Protein AF-A0AAV3XUY6-F1 (afdb_monomer_lite)

Radius of gyration: 30.39 Å; chains: 1; bounding box: 58×50×90 Å

pLDDT: mean 72.13, std 17.27, range [27.64, 96.69]

Organism: NCBI:txid259542

Secondary structure (DSSP, 8-state):
-------TT---S---TTSTTSHHHHHHHHHHHHHHHHHHHHH----HHHHHHHHHHHHHHHHHHHHHHHHHHHHHHHHHHHHHHHHH-SS-EE-S---TTS---EEHHHHHHHHHHHHHHHHHHHHHHHHHHHT-------

InterPro domains:
  IPR021018 Mediator complex, subunit Med29, metazoa [PF11568] (25-136)
  IPR021018 Mediator complex, subunit Med29, metazoa [PTHR28314] (25-138)

Sequence (142 aa):
MSGVTKSPHTLHLVKNNEGFGRPRNLFKTGAHLFYQNANQDQTGVQMDTVNSRFEKCLEEFYAICDQIEINLRLAHEIIQQDKDSQRNTPNSTVPQKADPTQPEGQVYSQYLSTVRAQIGCAKEIRDLLMDCLKNFPEHPHS

Structure (mmCIF, N/CA/C/O backbone):
data_AF-A0AAV3XUY6-F1
#
_entry.id   AF-A0AAV3XUY6-F1
#
loop_
_atom_site.group_PDB
_atom_site.id
_atom_site.type_symbol
_atom_site.label_atom_id
_atom_site.label_alt_id
_atom_site.label_comp_id
_atom_site.label_asym_id
_atom_site.label_entity_id
_atom_site.label_seq_id
_atom_site.pdbx_PDB_ins_code
_atom_site.Cartn_x
_atom_site.Cartn_y
_atom_site.Cartn_z
_atom_site.occupancy
_atom_site.B_iso_or_equiv
_atom_site.auth_seq_id
_atom_site.auth_comp_id
_atom_site.auth_asym_id
_atom_site.auth_atom_id
_atom_site.pdbx_PDB_model_num
ATOM 1 N N . MET A 1 1 ? 23.144 -2.891 26.948 1.00 30.59 1 MET A N 1
ATOM 2 C CA . MET A 1 1 ? 23.046 -3.393 25.560 1.00 30.59 1 MET A CA 1
ATOM 3 C C . MET A 1 1 ? 21.597 -3.789 25.341 1.00 30.59 1 MET A C 1
ATOM 5 O O . MET A 1 1 ? 21.160 -4.770 25.921 1.00 30.59 1 MET A O 1
ATOM 9 N N . SER A 1 2 ? 20.826 -2.942 24.656 1.00 30.67 2 SER A N 1
ATOM 10 C CA . SER A 1 2 ? 19.384 -3.140 24.469 1.00 30.67 2 SER A CA 1
ATOM 11 C C . SER A 1 2 ? 19.166 -4.150 23.343 1.00 30.67 2 SER A C 1
ATOM 13 O O . SER A 1 2 ? 19.531 -3.886 22.197 1.00 30.67 2 SER A O 1
ATOM 15 N N . GLY A 1 3 ? 18.675 -5.338 23.693 1.00 27.64 3 GLY A N 1
ATOM 16 C CA . GLY A 1 3 ? 18.361 -6.403 22.749 1.00 27.64 3 GLY A CA 1
ATOM 17 C C . GLY A 1 3 ? 17.066 -6.079 22.017 1.00 27.64 3 GLY A C 1
ATOM 18 O O . GLY A 1 3 ? 16.004 -6.031 22.627 1.00 27.64 3 GLY A O 1
ATOM 19 N N . VAL A 1 4 ? 17.168 -5.852 20.710 1.00 32.44 4 VAL A N 1
ATOM 20 C CA . VAL A 1 4 ? 16.029 -5.744 19.794 1.00 32.44 4 VAL A CA 1
ATOM 21 C C . VAL A 1 4 ? 15.321 -7.100 19.767 1.00 32.44 4 VAL A C 1
ATOM 23 O O . VAL A 1 4 ? 15.757 -8.030 19.087 1.00 32.44 4 VAL A O 1
ATOM 26 N N . THR A 1 5 ? 14.248 -7.237 20.541 1.00 33.88 5 THR A N 1
ATOM 27 C CA . THR A 1 5 ? 13.343 -8.384 20.478 1.00 33.88 5 THR A CA 1
ATOM 28 C C . THR A 1 5 ? 12.568 -8.302 19.166 1.00 33.88 5 THR A C 1
ATOM 30 O O . THR A 1 5 ? 11.637 -7.518 19.003 1.00 33.88 5 THR A O 1
ATOM 33 N N . LYS A 1 6 ? 13.010 -9.086 18.177 1.00 37.06 6 LYS A N 1
ATOM 34 C CA . LYS A 1 6 ? 12.289 -9.284 16.917 1.00 37.06 6 LYS A CA 1
ATOM 35 C C . LYS A 1 6 ? 10.922 -9.898 17.225 1.00 37.06 6 LYS A C 1
ATOM 37 O O . LYS A 1 6 ? 10.847 -11.058 17.622 1.00 37.06 6 LYS A O 1
ATOM 42 N N . SER A 1 7 ? 9.866 -9.113 17.031 1.00 35.25 7 SER A N 1
ATOM 43 C CA . SER A 1 7 ? 8.488 -9.598 17.001 1.00 35.25 7 SER A CA 1
ATOM 44 C C . SER A 1 7 ? 8.352 -10.659 15.892 1.00 35.25 7 SER A C 1
ATOM 46 O O . SER A 1 7 ? 8.849 -10.447 14.780 1.00 35.25 7 SER A O 1
ATOM 48 N N . PRO A 1 8 ? 7.716 -11.817 16.151 1.00 42.28 8 PRO A N 1
ATOM 49 C CA . PRO A 1 8 ? 7.573 -12.901 15.175 1.00 42.28 8 PRO A CA 1
ATOM 50 C C . PRO A 1 8 ? 6.693 -12.532 13.967 1.00 42.28 8 PRO A C 1
ATOM 52 O O . PRO A 1 8 ? 6.675 -13.273 12.987 1.00 42.28 8 PRO A O 1
ATOM 55 N N . HIS A 1 9 ? 6.038 -11.365 13.983 1.00 45.16 9 HIS A N 1
ATOM 56 C CA . HIS A 1 9 ? 5.333 -10.804 12.823 1.00 45.16 9 HIS A CA 1
ATOM 57 C C . HIS A 1 9 ? 6.263 -10.123 11.802 1.00 45.16 9 HIS A C 1
ATOM 59 O O . HIS A 1 9 ? 5.818 -9.734 10.727 1.00 45.16 9 HIS A O 1
ATOM 65 N N . THR A 1 10 ? 7.569 -10.010 12.078 1.00 45.84 10 THR A N 1
ATOM 66 C CA . THR A 1 10 ? 8.554 -9.379 11.173 1.00 45.84 10 THR A CA 1
ATOM 67 C C . THR A 1 10 ? 9.289 -10.382 10.272 1.00 45.84 10 THR A C 1
ATOM 69 O O . THR A 1 10 ? 10.479 -10.216 9.993 1.00 45.84 10 THR A O 1
ATOM 72 N N . LEU A 1 11 ? 8.628 -11.445 9.802 1.00 45.28 11 LEU A N 1
ATOM 73 C CA . LEU A 1 11 ? 9.239 -12.364 8.840 1.00 45.28 11 LEU A CA 1
ATOM 74 C C . LEU A 1 11 ? 8.391 -12.513 7.575 1.00 45.28 11 LEU A C 1
ATOM 76 O O . LEU A 1 11 ? 7.221 -12.864 7.640 1.00 45.28 11 LEU A O 1
ATOM 80 N N . HIS A 1 12 ? 9.074 -12.329 6.441 1.00 42.03 12 HIS A N 1
ATOM 81 C CA . HIS A 1 12 ? 8.631 -12.481 5.049 1.00 42.03 12 HIS A CA 1
ATOM 82 C C . HIS A 1 12 ? 8.157 -11.225 4.312 1.00 42.03 12 HIS A C 1
ATOM 84 O O . HIS A 1 12 ? 7.258 -11.304 3.483 1.00 42.03 12 HIS A O 1
ATOM 90 N N . LEU A 1 13 ? 8.856 -10.096 4.464 1.00 43.34 13 LEU A N 1
ATOM 91 C CA . LEU A 1 13 ? 8.905 -9.133 3.362 1.00 43.34 13 LEU A CA 1
ATOM 92 C C . LEU A 1 13 ? 10.315 -9.073 2.764 1.00 43.34 13 LEU A C 1
ATOM 94 O O . LEU A 1 13 ? 11.286 -8.707 3.418 1.00 43.34 13 LEU A O 1
ATOM 98 N N . VAL A 1 14 ? 10.368 -9.430 1.479 1.00 44.38 14 VAL A N 1
ATOM 99 C CA . VAL A 1 14 ? 11.428 -9.128 0.507 1.00 44.38 14 VAL A CA 1
ATOM 100 C C . VAL A 1 14 ? 12.669 -10.040 0.514 1.00 44.38 14 VAL A C 1
ATOM 102 O O . VAL A 1 14 ? 13.802 -9.612 0.699 1.00 44.38 14 VAL A O 1
ATOM 105 N N . LYS A 1 15 ? 12.467 -11.311 0.137 1.00 41.72 15 LYS A N 1
ATOM 106 C CA . LYS A 1 15 ? 13.459 -12.091 -0.640 1.00 41.72 15 LYS A CA 1
ATOM 107 C C . LYS A 1 15 ? 13.262 -11.932 -2.163 1.00 41.72 15 LYS A C 1
ATOM 109 O O . LYS A 1 15 ? 13.670 -12.796 -2.926 1.00 41.72 15 LYS A O 1
ATOM 114 N N . ASN A 1 16 ? 12.679 -10.825 -2.629 1.00 43.62 16 ASN A N 1
ATOM 115 C CA . ASN A 1 16 ? 12.531 -10.536 -4.062 1.00 43.62 16 ASN A CA 1
ATOM 116 C C . ASN A 1 16 ? 13.659 -9.616 -4.538 1.00 43.62 16 ASN A C 1
ATOM 118 O O . ASN A 1 16 ? 13.437 -8.460 -4.883 1.00 43.62 16 ASN A O 1
ATOM 122 N N . ASN A 1 17 ? 14.890 -10.132 -4.551 1.00 42.56 17 ASN A N 1
ATOM 123 C CA . ASN A 1 17 ? 16.048 -9.397 -5.072 1.00 42.56 17 ASN A CA 1
ATOM 124 C C . ASN A 1 17 ? 16.167 -9.475 -6.612 1.00 42.56 17 ASN A C 1
ATOM 126 O O . ASN A 1 17 ? 17.122 -8.973 -7.195 1.00 42.56 17 ASN A O 1
ATOM 130 N N . GLU A 1 18 ? 15.179 -10.064 -7.296 1.00 48.81 18 GLU A N 1
ATOM 131 C CA . GLU A 1 18 ? 15.159 -10.212 -8.763 1.00 48.81 18 GLU A CA 1
ATOM 132 C C . GLU A 1 18 ? 14.571 -8.986 -9.500 1.00 48.81 18 GLU A C 1
ATOM 134 O O . GLU A 1 18 ? 14.403 -8.981 -10.722 1.00 48.81 18 GLU A O 1
ATOM 139 N N . GLY A 1 19 ? 14.221 -7.920 -8.773 1.00 49.25 19 GLY A N 1
ATOM 140 C CA . GLY A 1 19 ? 13.685 -6.678 -9.350 1.00 49.25 19 GLY A CA 1
ATOM 141 C C . GLY A 1 19 ? 14.756 -5.669 -9.779 1.00 49.25 19 GLY A C 1
ATOM 142 O O . GLY A 1 19 ? 14.561 -4.926 -10.738 1.00 49.25 19 GLY A O 1
ATOM 143 N N . PHE A 1 20 ? 15.915 -5.659 -9.113 1.00 51.41 20 PHE A N 1
ATOM 144 C CA . PHE A 1 20 ? 16.859 -4.534 -9.190 1.00 51.41 20 PHE A CA 1
ATOM 145 C C . PHE A 1 20 ? 17.728 -4.506 -10.462 1.00 51.41 20 PHE A C 1
ATOM 147 O O . PHE A 1 20 ? 18.343 -3.491 -10.779 1.00 51.41 20 PHE A O 1
ATOM 154 N N . GLY A 1 21 ? 17.763 -5.598 -11.234 1.00 50.38 21 GLY A N 1
ATOM 155 C CA . GLY A 1 21 ? 18.482 -5.664 -12.514 1.00 50.38 21 GLY A CA 1
ATOM 156 C C . GLY A 1 21 ? 17.762 -4.986 -13.688 1.00 50.38 21 GLY A C 1
ATOM 157 O O . GLY A 1 21 ? 18.384 -4.735 -14.719 1.00 50.38 21 GLY A O 1
ATOM 158 N N . ARG A 1 22 ? 16.466 -4.677 -13.547 1.00 60.25 22 ARG A N 1
ATOM 159 C CA . ARG A 1 22 ? 15.602 -4.208 -14.645 1.00 60.25 22 ARG A CA 1
ATOM 160 C C . ARG A 1 22 ? 15.725 -2.713 -14.976 1.00 60.25 22 ARG A C 1
ATOM 162 O O . ARG A 1 22 ? 15.843 -2.412 -16.163 1.00 60.25 22 ARG A O 1
ATOM 169 N N . PRO A 1 23 ? 15.851 -1.778 -14.009 1.00 62.09 23 PRO A N 1
ATOM 170 C CA . PRO A 1 23 ? 16.058 -0.356 -14.316 1.00 62.09 23 PRO A CA 1
ATOM 171 C C . PRO A 1 23 ? 17.325 -0.106 -15.147 1.00 62.09 23 PRO A C 1
ATOM 173 O O . PRO A 1 23 ? 17.354 0.746 -16.030 1.00 62.09 23 PRO A O 1
ATOM 176 N N . ARG A 1 24 ? 18.373 -0.913 -14.934 1.00 67.75 24 ARG A N 1
ATOM 177 C CA . ARG A 1 24 ? 19.615 -0.864 -15.720 1.00 67.75 24 ARG A CA 1
ATOM 178 C C . ARG A 1 24 ? 19.385 -1.132 -17.214 1.00 67.75 24 ARG A C 1
ATOM 180 O O . ARG A 1 24 ? 20.114 -0.581 -18.038 1.00 67.75 24 ARG A O 1
ATOM 187 N N . ASN A 1 25 ? 18.396 -1.955 -17.568 1.00 72.69 25 ASN A N 1
ATOM 188 C CA . ASN A 1 25 ? 18.068 -2.263 -18.962 1.00 72.69 25 ASN A CA 1
ATOM 189 C C . ASN A 1 25 ? 17.356 -1.096 -19.658 1.00 72.69 25 ASN A C 1
ATOM 191 O O . ASN A 1 25 ? 17.628 -0.860 -20.835 1.00 72.69 25 ASN A O 1
ATOM 195 N N . LEU A 1 26 ? 16.542 -0.318 -18.932 1.00 79.50 26 LEU A N 1
ATOM 196 C CA . LEU A 1 26 ? 15.931 0.910 -19.449 1.00 79.50 26 LEU A CA 1
ATOM 197 C C . LEU A 1 26 ? 16.999 1.937 -19.832 1.00 79.50 26 LEU A C 1
ATOM 199 O O . LEU A 1 26 ? 17.042 2.374 -20.979 1.00 79.50 26 LEU A O 1
ATOM 203 N N . PHE A 1 27 ? 17.919 2.259 -18.917 1.00 82.00 27 PHE A N 1
ATOM 204 C CA . PHE A 1 27 ? 18.976 3.240 -19.195 1.00 82.00 27 PHE A CA 1
ATOM 205 C C . PHE A 1 27 ? 19.891 2.807 -20.346 1.00 82.00 27 PHE A C 1
ATOM 207 O O . PHE A 1 27 ? 20.252 3.623 -21.192 1.00 82.00 27 PHE A O 1
ATOM 214 N N . LYS A 1 28 ? 20.227 1.511 -20.425 1.00 80.81 28 LYS A N 1
ATOM 215 C CA . LYS A 1 28 ? 20.991 0.961 -21.555 1.00 80.81 28 LYS A CA 1
ATOM 216 C C . LYS A 1 28 ? 20.255 1.109 -22.887 1.00 80.81 28 LYS A C 1
ATOM 218 O O . LYS A 1 28 ? 20.874 1.483 -23.880 1.00 80.81 28 LYS A O 1
ATOM 223 N N . THR A 1 29 ? 18.961 0.803 -22.913 1.00 78.75 29 THR A N 1
ATOM 224 C CA . THR A 1 29 ? 18.152 0.845 -24.140 1.00 78.75 29 THR A CA 1
ATOM 225 C C . THR A 1 29 ? 17.878 2.285 -24.574 1.00 78.75 29 THR A C 1
ATOM 227 O O . THR A 1 29 ? 17.995 2.585 -25.757 1.00 78.75 29 THR A O 1
ATOM 230 N N . GLY A 1 30 ? 17.630 3.200 -23.631 1.00 78.38 30 GLY A N 1
ATOM 231 C CA . GLY A 1 30 ? 17.484 4.631 -23.911 1.00 78.38 30 GLY A CA 1
ATOM 232 C C . GLY A 1 30 ? 18.761 5.260 -24.472 1.00 78.38 30 GLY A C 1
ATOM 233 O O . GLY A 1 30 ? 18.708 5.980 -25.463 1.00 78.38 30 GLY A O 1
ATOM 234 N N . ALA A 1 31 ? 19.931 4.920 -23.918 1.00 82.31 31 ALA A N 1
ATOM 235 C CA . ALA A 1 31 ? 21.211 5.367 -24.472 1.00 82.31 31 ALA A CA 1
ATOM 236 C C . ALA A 1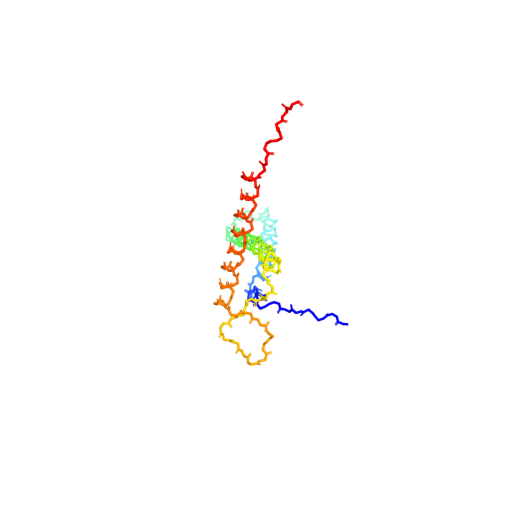 31 ? 21.430 4.866 -25.912 1.00 82.31 31 ALA A C 1
ATOM 238 O O . ALA A 1 31 ? 21.927 5.610 -26.758 1.00 82.31 31 ALA A O 1
ATOM 239 N N . HIS A 1 32 ? 21.028 3.624 -26.204 1.00 81.50 32 HIS A N 1
ATOM 240 C CA . HIS A 1 32 ? 21.089 3.071 -27.556 1.00 81.50 32 HIS A CA 1
ATOM 241 C C . HIS A 1 32 ? 20.140 3.800 -28.520 1.00 81.50 32 HIS A C 1
ATOM 243 O O . HIS A 1 32 ? 20.559 4.143 -29.623 1.00 81.50 32 HIS A O 1
ATOM 249 N N . LEU A 1 33 ? 18.913 4.104 -2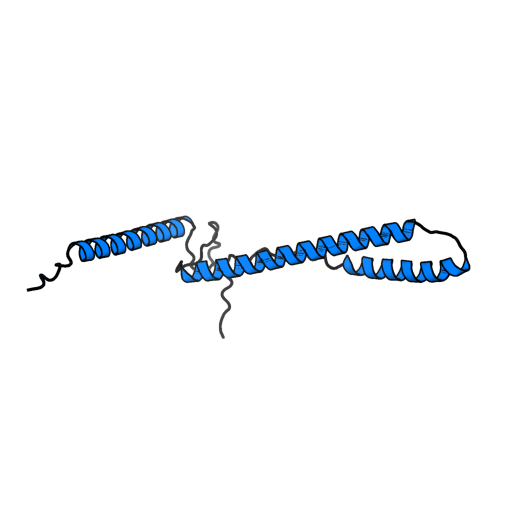8.082 1.00 81.44 33 LEU A N 1
ATOM 250 C CA . LEU A 1 33 ? 17.933 4.867 -28.858 1.00 81.44 33 LEU A CA 1
ATOM 251 C C . LEU A 1 33 ? 18.446 6.278 -29.187 1.00 81.44 33 LEU A C 1
ATOM 253 O O . LEU A 1 33 ? 18.386 6.693 -30.339 1.00 81.44 33 LEU A O 1
ATOM 257 N N . PHE A 1 34 ? 19.020 7.000 -28.219 1.00 82.25 34 PHE A N 1
ATOM 258 C CA . PHE A 1 34 ? 19.573 8.339 -28.466 1.00 82.25 34 PHE A CA 1
ATOM 259 C C . PHE A 1 34 ? 20.761 8.323 -29.428 1.00 82.25 34 PHE A C 1
ATOM 261 O O . PHE A 1 34 ? 20.817 9.141 -30.345 1.00 82.25 34 PHE A O 1
ATOM 268 N N . TYR A 1 35 ? 21.694 7.381 -29.247 1.00 82.31 35 TYR A N 1
ATOM 269 C CA . TYR A 1 35 ? 22.826 7.214 -30.160 1.00 82.31 35 TYR A CA 1
ATOM 270 C C . TYR A 1 35 ? 22.355 6.893 -31.582 1.00 82.31 35 TYR A C 1
ATOM 272 O O . TYR A 1 35 ? 22.931 7.366 -32.558 1.00 82.31 35 TYR A O 1
ATOM 280 N N . GLN A 1 36 ? 21.295 6.101 -31.712 1.00 76.25 36 GLN A N 1
ATOM 281 C CA . GLN A 1 36 ? 20.748 5.744 -33.008 1.00 76.25 36 GLN A CA 1
ATOM 282 C C . GLN A 1 36 ? 19.993 6.900 -33.668 1.00 76.25 36 GLN A C 1
ATOM 284 O O . GLN A 1 36 ? 20.253 7.170 -34.837 1.00 76.25 36 GLN A O 1
ATOM 289 N N . ASN A 1 37 ? 19.138 7.616 -32.936 1.00 74.56 37 ASN A N 1
ATOM 290 C CA . ASN A 1 37 ? 18.425 8.787 -33.453 1.00 74.56 37 ASN A CA 1
ATOM 291 C C . ASN A 1 37 ? 19.409 9.850 -33.970 1.00 74.56 37 ASN A C 1
ATOM 293 O O . ASN A 1 37 ? 19.223 10.382 -35.059 1.00 74.56 37 ASN A O 1
ATOM 297 N N . ALA A 1 38 ? 20.517 10.077 -33.254 1.00 77.31 38 ALA A N 1
ATOM 298 C CA . ALA A 1 38 ? 21.579 10.982 -33.697 1.00 77.31 38 ALA A CA 1
ATOM 299 C C . ALA A 1 38 ? 22.252 10.548 -35.021 1.00 77.31 38 ALA A C 1
ATOM 301 O O . ALA A 1 38 ? 22.727 11.393 -35.775 1.00 77.31 38 ALA A O 1
ATOM 302 N N . ASN A 1 39 ? 22.288 9.243 -35.323 1.00 69.88 39 ASN A N 1
ATOM 303 C CA . ASN A 1 39 ? 22.823 8.698 -36.579 1.00 69.88 39 ASN A CA 1
ATOM 304 C C . ASN A 1 39 ? 21.754 8.564 -37.687 1.00 69.88 39 ASN A C 1
ATOM 306 O O . ASN A 1 39 ? 22.090 8.479 -38.872 1.00 69.88 39 ASN A O 1
ATOM 310 N N . GLN A 1 40 ? 20.465 8.541 -37.338 1.00 69.25 40 GLN A N 1
ATOM 311 C CA . GLN A 1 40 ? 19.366 8.515 -38.310 1.00 69.25 40 GLN A CA 1
ATOM 312 C C . GLN A 1 40 ? 19.249 9.826 -39.081 1.00 69.25 40 GLN A C 1
ATOM 314 O O . GLN A 1 40 ? 18.983 9.774 -40.280 1.00 69.25 40 GLN A O 1
ATOM 319 N N . ASP A 1 41 ? 19.552 10.966 -38.455 1.00 64.94 41 ASP A N 1
ATOM 320 C CA . ASP A 1 41 ? 19.616 12.267 -39.139 1.00 64.94 41 ASP A CA 1
ATOM 321 C C . ASP A 1 41 ? 20.645 12.284 -40.288 1.00 64.94 41 ASP A C 1
ATOM 323 O O . ASP A 1 41 ? 20.530 13.080 -41.218 1.00 64.94 41 ASP A O 1
ATOM 327 N N . GLN A 1 42 ? 21.629 11.374 -40.271 1.00 66.19 42 GLN A N 1
ATOM 328 C CA . GLN A 1 42 ? 22.617 11.216 -41.344 1.00 66.19 42 GLN A CA 1
ATOM 329 C C . GLN A 1 42 ? 22.219 10.200 -42.428 1.00 66.19 42 GLN A C 1
ATOM 331 O O . GLN A 1 42 ? 22.775 10.246 -43.523 1.00 66.19 42 GLN A O 1
ATOM 336 N N . THR A 1 43 ? 21.304 9.263 -42.147 1.00 66.56 43 THR A N 1
ATOM 337 C CA . THR A 1 43 ? 21.059 8.080 -43.005 1.00 66.56 43 THR A CA 1
ATOM 338 C C . THR A 1 43 ? 19.606 7.900 -43.455 1.00 66.56 43 THR A C 1
ATOM 340 O O . THR A 1 43 ? 19.361 7.173 -44.415 1.00 66.56 43 THR A O 1
ATOM 343 N N . GLY A 1 44 ? 18.638 8.5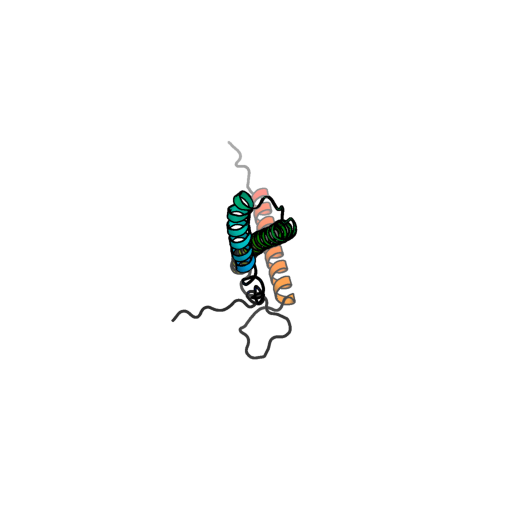54 -42.805 1.00 63.50 44 GLY A N 1
ATOM 344 C CA . GLY A 1 44 ? 17.221 8.563 -43.191 1.00 63.50 44 GLY A CA 1
ATOM 345 C C . GLY A 1 44 ? 16.445 7.255 -42.968 1.00 63.50 44 GLY A C 1
ATOM 346 O O . GLY A 1 44 ? 15.269 7.187 -43.319 1.00 63.50 44 GLY A O 1
ATOM 347 N N . VAL A 1 45 ? 17.053 6.209 -42.395 1.00 65.62 45 VAL A N 1
ATOM 348 C CA . VAL A 1 45 ? 16.404 4.897 -42.200 1.00 65.62 45 VAL A CA 1
ATOM 349 C C . VAL A 1 45 ? 15.736 4.821 -40.825 1.00 65.62 45 VAL A C 1
ATOM 351 O O . VAL A 1 45 ? 16.427 4.848 -39.809 1.00 65.62 45 VAL A O 1
ATOM 354 N N . GLN A 1 46 ? 14.405 4.677 -40.764 1.00 64.94 46 GLN A N 1
ATOM 355 C CA . GLN A 1 46 ? 13.680 4.426 -39.508 1.00 64.94 46 GLN A CA 1
ATOM 356 C C . GLN A 1 46 ? 13.944 3.010 -38.958 1.00 64.94 46 GLN A C 1
ATOM 358 O O . GLN A 1 46 ? 13.923 2.041 -39.713 1.00 64.94 46 GLN A O 1
ATOM 363 N N . MET A 1 47 ? 14.190 2.870 -37.648 1.00 64.00 47 MET A N 1
ATOM 364 C CA . MET A 1 47 ? 14.346 1.570 -36.980 1.00 64.00 47 MET A CA 1
ATOM 365 C C . MET A 1 47 ? 13.362 1.403 -35.814 1.00 64.00 47 MET A C 1
ATOM 367 O O . MET A 1 47 ? 13.666 1.701 -34.659 1.00 64.00 47 MET A O 1
ATOM 371 N N . ASP A 1 48 ? 12.199 0.826 -36.112 1.00 70.56 48 ASP A N 1
ATOM 372 C CA . ASP A 1 48 ? 11.086 0.640 -35.165 1.00 70.56 48 ASP A CA 1
ATOM 373 C C . ASP A 1 48 ? 11.392 -0.332 -34.010 1.00 70.56 48 ASP A C 1
ATOM 375 O O . ASP A 1 48 ? 10.828 -0.241 -32.918 1.00 70.56 48 ASP A O 1
ATOM 379 N N . THR A 1 49 ? 12.322 -1.270 -34.218 1.00 71.31 49 THR A N 1
ATOM 380 C CA . THR A 1 49 ? 12.632 -2.330 -33.239 1.00 71.31 49 THR A CA 1
ATOM 381 C C . THR A 1 49 ? 13.277 -1.797 -31.954 1.00 71.31 49 THR A C 1
ATOM 383 O O . THR A 1 49 ? 13.024 -2.334 -30.875 1.00 71.31 49 THR A O 1
ATOM 386 N N . VAL A 1 50 ? 14.118 -0.760 -32.036 1.00 70.25 50 VAL A N 1
ATOM 387 C CA . VAL A 1 50 ? 14.787 -0.187 -30.850 1.00 70.25 50 VAL A CA 1
ATOM 388 C C . VAL A 1 50 ? 13.819 0.671 -30.040 1.00 70.25 50 VAL A C 1
ATOM 390 O O . VAL A 1 50 ? 13.842 0.615 -28.811 1.00 70.25 50 VAL A O 1
ATOM 393 N N . ASN A 1 51 ? 12.903 1.358 -30.722 1.00 75.38 51 ASN A N 1
ATOM 394 C CA . ASN A 1 51 ? 11.841 2.133 -30.094 1.00 75.38 51 ASN A CA 1
ATOM 395 C C . ASN A 1 51 ? 10.884 1.223 -29.296 1.00 75.38 51 ASN A C 1
ATOM 397 O O . ASN A 1 51 ? 10.672 1.423 -28.104 1.00 75.38 51 ASN A O 1
ATOM 401 N N . SER A 1 52 ? 10.442 0.108 -29.892 1.00 77.44 52 SER A N 1
ATOM 402 C CA . SER A 1 52 ? 9.597 -0.886 -29.206 1.00 77.44 52 SER A CA 1
ATOM 403 C C . SER A 1 52 ? 10.251 -1.499 -27.953 1.00 77.44 52 SER A C 1
ATOM 405 O O . SER A 1 52 ? 9.576 -1.746 -26.952 1.00 77.44 52 SER A O 1
ATOM 407 N N . ARG A 1 53 ? 11.574 -1.727 -27.965 1.00 78.56 53 ARG A N 1
ATOM 408 C CA . ARG A 1 53 ? 12.306 -2.220 -26.781 1.00 78.56 53 ARG A CA 1
ATOM 409 C C . ARG A 1 53 ? 12.383 -1.177 -25.671 1.00 78.56 53 ARG A C 1
ATOM 411 O O . ARG A 1 53 ? 12.326 -1.549 -24.503 1.00 78.56 53 ARG A O 1
ATOM 418 N N . PHE A 1 54 ? 12.531 0.097 -26.029 1.00 79.75 54 PHE A N 1
ATOM 419 C CA . PHE A 1 54 ? 12.559 1.190 -25.065 1.00 79.75 54 PHE A CA 1
ATOM 420 C C . PHE A 1 54 ? 11.212 1.334 -24.352 1.00 79.75 54 PHE A C 1
ATOM 422 O O . PHE A 1 54 ? 11.191 1.287 -23.124 1.00 79.75 54 PHE A O 1
ATOM 429 N N . GLU A 1 55 ? 10.111 1.393 -25.108 1.00 83.88 55 GLU A N 1
ATOM 430 C CA . GLU A 1 55 ? 8.744 1.459 -24.566 1.00 83.88 55 GLU A CA 1
ATOM 431 C C . GLU A 1 55 ? 8.466 0.308 -23.590 1.00 83.88 55 GLU A C 1
ATOM 433 O O . GLU A 1 55 ? 8.008 0.528 -22.471 1.00 83.88 55 GLU A O 1
ATOM 438 N N . LYS A 1 56 ? 8.863 -0.921 -23.946 1.00 81.69 56 LYS A N 1
ATOM 439 C CA . LYS A 1 56 ? 8.729 -2.080 -23.052 1.00 81.69 56 LYS A CA 1
ATOM 440 C C . LYS A 1 56 ? 9.550 -1.942 -21.765 1.00 81.69 56 LYS A C 1
ATOM 442 O O . LYS A 1 56 ? 9.062 -2.243 -20.679 1.00 81.69 56 LYS A O 1
ATOM 447 N N . CYS A 1 57 ? 10.811 -1.514 -21.857 1.00 82.31 57 CYS A N 1
ATOM 448 C CA . CYS A 1 57 ? 11.636 -1.303 -20.663 1.00 82.31 57 CYS A CA 1
ATOM 449 C C . CYS A 1 57 ? 11.100 -0.170 -19.774 1.00 82.31 57 CYS A C 1
ATOM 451 O O . CYS A 1 57 ? 11.329 -0.184 -18.565 1.00 82.31 57 CYS A O 1
ATOM 453 N N . LEU A 1 58 ? 10.426 0.813 -20.370 1.00 84.25 58 LEU A N 1
ATOM 454 C CA . LEU A 1 58 ? 9.820 1.946 -19.684 1.00 84.25 58 LEU A CA 1
ATOM 455 C C . LEU A 1 58 ? 8.536 1.521 -18.959 1.00 84.25 58 LEU A C 1
ATOM 457 O O . LEU A 1 58 ? 8.387 1.820 -17.777 1.00 84.25 58 LEU A O 1
ATOM 461 N N . GLU A 1 59 ? 7.680 0.728 -19.603 1.00 85.56 59 GLU A N 1
ATOM 462 C CA . GLU A 1 59 ? 6.517 0.089 -18.973 1.00 85.56 59 GLU A CA 1
ATOM 463 C C . GLU A 1 59 ? 6.929 -0.782 -17.771 1.00 85.56 59 GLU A C 1
ATOM 465 O O . GLU A 1 59 ? 6.381 -0.648 -16.676 1.00 85.56 59 GLU A O 1
ATOM 470 N N . GLU A 1 60 ? 7.961 -1.618 -17.931 1.00 80.75 60 GLU A N 1
ATOM 471 C CA . GLU A 1 60 ? 8.497 -2.440 -16.838 1.00 80.75 60 GLU A CA 1
ATOM 472 C C . GLU A 1 60 ? 9.046 -1.595 -15.676 1.00 80.75 60 GLU A C 1
ATOM 474 O O . GLU A 1 60 ? 8.930 -1.993 -14.515 1.00 80.75 60 GLU A O 1
ATOM 479 N N . PHE A 1 61 ? 9.642 -0.432 -15.957 1.00 83.69 61 PHE A N 1
ATOM 480 C CA . PHE A 1 61 ? 10.111 0.487 -14.920 1.00 83.69 61 PHE A CA 1
ATOM 481 C C . PHE A 1 61 ? 8.947 1.073 -14.116 1.00 83.69 61 PHE A C 1
ATOM 483 O O . PHE A 1 61 ? 8.997 1.040 -12.885 1.00 83.69 61 PHE A O 1
ATOM 490 N N . TYR A 1 62 ? 7.889 1.540 -14.784 1.00 86.06 62 TYR A N 1
ATOM 491 C CA . TYR A 1 62 ? 6.696 2.044 -14.101 1.00 86.06 62 TYR A CA 1
ATOM 492 C C . TYR A 1 62 ? 6.028 0.964 -13.248 1.00 86.06 62 TYR A C 1
ATOM 494 O O . TYR A 1 62 ? 5.759 1.205 -12.075 1.00 86.06 62 TYR A O 1
ATOM 502 N N . ALA A 1 63 ? 5.894 -0.260 -13.766 1.00 84.00 63 ALA A N 1
ATOM 503 C CA . ALA A 1 63 ? 5.360 -1.382 -12.994 1.00 84.00 63 ALA A CA 1
ATOM 504 C C . ALA A 1 63 ? 6.185 -1.680 -11.723 1.00 84.00 63 ALA A C 1
ATOM 506 O O . ALA A 1 63 ? 5.636 -2.041 -10.681 1.00 84.00 63 ALA A O 1
ATOM 507 N N . ILE A 1 64 ? 7.513 -1.515 -11.775 1.00 82.81 64 ILE A N 1
ATOM 508 C CA . ILE A 1 64 ? 8.379 -1.653 -10.594 1.00 82.81 64 ILE A CA 1
ATOM 509 C C . ILE A 1 64 ? 8.150 -0.507 -9.606 1.00 82.81 64 ILE A C 1
ATOM 511 O O . ILE A 1 64 ? 8.089 -0.763 -8.403 1.00 82.81 64 ILE A O 1
ATOM 515 N N . CYS A 1 65 ? 8.040 0.735 -10.081 1.00 87.00 65 CYS A N 1
ATOM 516 C CA . CYS A 1 65 ? 7.740 1.885 -9.230 1.00 87.00 65 CYS A CA 1
ATOM 517 C C . CYS A 1 65 ? 6.412 1.700 -8.487 1.00 87.00 65 CYS A C 1
ATOM 519 O O . CYS A 1 65 ? 6.395 1.837 -7.263 1.00 87.00 65 CYS A O 1
ATOM 521 N N . ASP A 1 66 ? 5.357 1.284 -9.189 1.00 86.75 66 ASP A N 1
ATOM 522 C CA . ASP A 1 66 ? 4.049 0.988 -8.596 1.00 86.75 66 ASP A CA 1
ATOM 523 C C . ASP A 1 66 ? 4.164 -0.107 -7.529 1.00 86.75 66 ASP A C 1
ATOM 525 O O . ASP A 1 66 ? 3.655 0.013 -6.412 1.00 86.75 66 ASP A O 1
ATOM 529 N N . GLN A 1 67 ? 4.907 -1.173 -7.833 1.00 83.75 67 GLN A N 1
ATOM 530 C CA . GLN A 1 67 ? 5.117 -2.264 -6.889 1.00 83.75 67 GLN A CA 1
ATOM 531 C C . GLN A 1 67 ? 5.893 -1.817 -5.639 1.00 83.75 67 GLN A C 1
ATOM 533 O O . GLN A 1 67 ? 5.582 -2.269 -4.534 1.00 83.75 67 GLN A O 1
ATOM 538 N N . ILE A 1 68 ? 6.902 -0.952 -5.789 1.00 86.75 68 ILE A N 1
ATOM 539 C CA . ILE A 1 68 ? 7.648 -0.368 -4.664 1.00 86.75 68 ILE A CA 1
ATOM 540 C C . ILE A 1 68 ? 6.721 0.501 -3.819 1.00 86.75 68 ILE A C 1
ATOM 542 O O . ILE A 1 68 ? 6.722 0.364 -2.597 1.00 86.75 68 ILE A O 1
ATOM 546 N N . GLU A 1 69 ? 5.914 1.354 -4.445 1.00 87.12 69 GLU A N 1
ATOM 547 C CA . GLU A 1 69 ? 4.963 2.209 -3.741 1.00 87.12 69 GLU A CA 1
ATOM 548 C C . GLU A 1 69 ? 3.979 1.385 -2.905 1.00 87.12 69 GLU A C 1
ATOM 550 O O . GLU A 1 69 ? 3.818 1.638 -1.708 1.00 87.12 69 GLU A O 1
ATOM 555 N N . ILE A 1 70 ? 3.379 0.351 -3.500 1.00 85.69 70 ILE A N 1
ATOM 556 C CA . ILE A 1 70 ? 2.475 -0.568 -2.799 1.00 85.69 70 ILE A CA 1
ATOM 557 C C . ILE A 1 70 ? 3.192 -1.229 -1.618 1.00 85.69 70 ILE A C 1
ATOM 559 O O . ILE A 1 70 ? 2.670 -1.239 -0.504 1.00 85.69 70 ILE A O 1
ATOM 563 N N . ASN A 1 71 ? 4.408 -1.737 -1.830 1.00 85.88 71 ASN A N 1
ATOM 564 C CA . ASN A 1 71 ? 5.179 -2.382 -0.767 1.00 85.88 71 ASN A CA 1
ATOM 565 C C . ASN A 1 71 ? 5.498 -1.422 0.387 1.00 85.88 71 ASN A C 1
ATOM 567 O O . ASN A 1 71 ? 5.466 -1.834 1.545 1.00 85.88 71 ASN A O 1
ATOM 571 N N . LEU A 1 72 ? 5.787 -0.151 0.096 1.00 89.44 72 LEU A N 1
ATOM 572 C CA . LEU A 1 72 ? 6.042 0.863 1.120 1.00 89.44 72 LEU A CA 1
ATOM 573 C C . LEU A 1 72 ? 4.774 1.214 1.907 1.00 89.44 72 LEU A C 1
ATOM 575 O O . LEU A 1 72 ? 4.842 1.333 3.132 1.00 89.44 72 LEU A O 1
ATOM 579 N N . ARG A 1 73 ? 3.619 1.327 1.237 1.00 87.88 73 ARG A N 1
ATOM 580 C CA . ARG A 1 73 ? 2.321 1.535 1.904 1.00 87.88 73 ARG A CA 1
ATOM 581 C C . ARG A 1 73 ? 1.991 0.370 2.838 1.00 87.88 73 ARG A C 1
ATOM 583 O O . ARG A 1 73 ? 1.718 0.597 4.013 1.00 87.88 73 ARG A O 1
ATOM 590 N N . LEU A 1 74 ? 2.135 -0.865 2.356 1.00 87.94 74 LEU A N 1
ATOM 591 C CA . LEU A 1 74 ? 1.924 -2.072 3.160 1.00 87.94 74 LEU A CA 1
ATOM 592 C C . LEU A 1 74 ? 2.888 -2.146 4.349 1.00 87.94 74 LEU A C 1
ATOM 594 O O . LEU A 1 74 ? 2.475 -2.448 5.465 1.00 87.94 74 LEU A O 1
ATOM 598 N N . ALA A 1 75 ? 4.171 -1.835 4.143 1.00 85.06 75 ALA A N 1
ATOM 599 C CA . ALA A 1 75 ? 5.146 -1.806 5.230 1.00 85.06 75 ALA A CA 1
ATOM 600 C C . ALA A 1 75 ? 4.761 -0.781 6.309 1.00 85.06 75 ALA A C 1
ATOM 602 O O . ALA A 1 75 ? 4.869 -1.070 7.501 1.00 85.06 75 ALA A O 1
ATOM 603 N N . HIS A 1 76 ? 4.280 0.398 5.907 1.00 85.44 76 HIS A N 1
ATOM 604 C CA . HIS A 1 76 ? 3.798 1.405 6.845 1.00 85.44 76 HIS A CA 1
ATOM 605 C C . HIS A 1 76 ? 2.572 0.917 7.634 1.00 85.44 76 HIS A C 1
ATOM 607 O O . HIS A 1 76 ? 2.546 1.059 8.855 1.00 85.44 76 HIS A O 1
ATOM 613 N N . GLU A 1 77 ? 1.592 0.303 6.970 1.00 87.81 77 GLU A N 1
ATOM 614 C CA . GLU A 1 77 ? 0.407 -0.273 7.622 1.00 87.81 77 GLU A CA 1
ATOM 615 C C . GLU A 1 77 ? 0.778 -1.362 8.636 1.00 87.81 77 GLU A C 1
ATOM 617 O O . GLU A 1 77 ? 0.299 -1.327 9.768 1.00 87.81 77 GLU A O 1
ATOM 622 N N . ILE A 1 78 ? 1.699 -2.265 8.284 1.00 85.94 78 ILE A N 1
ATOM 623 C CA . ILE A 1 78 ? 2.184 -3.321 9.187 1.00 85.94 78 ILE A CA 1
ATOM 624 C C . ILE A 1 78 ? 2.855 -2.719 10.429 1.00 85.94 78 ILE A C 1
ATOM 626 O O . ILE A 1 78 ? 2.636 -3.195 11.541 1.00 85.94 78 ILE A O 1
ATOM 630 N N . ILE A 1 79 ? 3.643 -1.650 10.272 1.00 87.00 79 ILE A N 1
ATOM 631 C CA . ILE A 1 79 ? 4.270 -0.955 11.408 1.00 87.00 79 ILE A CA 1
ATOM 632 C C . ILE A 1 79 ? 3.213 -0.329 12.325 1.00 87.00 79 ILE A C 1
ATOM 634 O O . ILE A 1 79 ? 3.359 -0.380 13.546 1.00 87.00 79 ILE A O 1
ATOM 638 N N . GLN A 1 80 ? 2.166 0.283 11.765 1.00 84.94 80 GLN A N 1
ATOM 639 C CA . GLN A 1 80 ? 1.076 0.837 12.575 1.00 84.94 80 GLN A CA 1
ATOM 640 C C . GLN A 1 80 ? 0.317 -0.273 13.306 1.00 84.94 80 GLN A C 1
ATOM 642 O O . GLN A 1 80 ? 0.101 -0.174 14.512 1.00 84.94 80 GLN A O 1
ATOM 647 N N . GLN A 1 81 ? 0.015 -1.371 12.614 1.00 84.06 81 GLN A N 1
ATOM 648 C CA . GLN A 1 81 ? -0.639 -2.530 13.208 1.00 84.06 81 GLN A CA 1
ATOM 649 C C . GLN A 1 81 ? 0.187 -3.139 14.353 1.00 84.06 81 GLN A C 1
ATOM 651 O O . GLN A 1 81 ? -0.382 -3.516 15.377 1.00 84.06 81 GLN A O 1
ATOM 656 N N . ASP A 1 82 ? 1.515 -3.211 14.226 1.00 81.25 82 ASP A N 1
ATOM 657 C CA . ASP A 1 82 ? 2.395 -3.698 15.296 1.00 81.25 82 ASP A CA 1
ATOM 658 C C . ASP A 1 82 ? 2.362 -2.773 16.523 1.00 81.25 82 ASP A C 1
ATOM 660 O O . ASP A 1 82 ? 2.197 -3.248 17.648 1.00 81.25 82 ASP A O 1
ATOM 664 N N . LYS A 1 83 ? 2.411 -1.448 16.322 1.00 82.75 83 LYS A N 1
ATOM 665 C CA . LYS A 1 83 ? 2.275 -0.466 17.415 1.00 82.75 83 LYS A CA 1
ATOM 666 C C . LYS A 1 83 ? 0.942 -0.607 18.144 1.00 82.75 83 LYS A C 1
ATOM 668 O O . LYS A 1 83 ? 0.915 -0.642 19.376 1.00 82.75 83 LYS A O 1
ATOM 673 N N . ASP A 1 84 ? -0.152 -0.718 17.398 1.00 81.44 84 ASP A N 1
ATOM 674 C CA . ASP A 1 84 ? -1.485 -0.899 17.969 1.00 81.44 84 ASP A CA 1
ATOM 675 C C . ASP A 1 84 ? -1.606 -2.240 18.695 1.00 81.44 84 ASP A C 1
ATOM 677 O O . ASP A 1 84 ? -2.200 -2.313 19.775 1.00 81.44 84 ASP A O 1
ATOM 681 N N . SER A 1 85 ? -1.002 -3.300 18.157 1.00 79.75 85 SER A N 1
ATOM 682 C CA . SER A 1 85 ? -0.960 -4.603 18.817 1.00 79.75 85 SER A CA 1
ATOM 683 C C . SER A 1 85 ? -0.218 -4.521 20.151 1.00 79.75 85 SER A C 1
ATOM 685 O O . SER A 1 85 ? -0.748 -4.982 21.161 1.00 79.75 85 SER A O 1
ATOM 687 N N . GLN A 1 86 ? 0.962 -3.896 20.196 1.00 79.62 86 GLN A N 1
ATOM 688 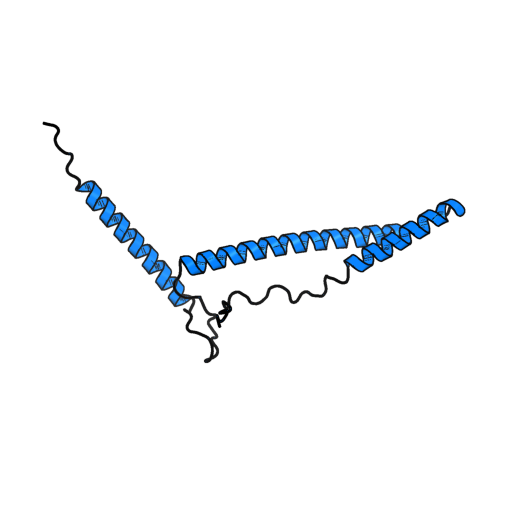C CA . GLN A 1 86 ? 1.736 -3.734 21.434 1.00 79.62 86 GLN A CA 1
ATOM 689 C C . GLN A 1 86 ? 1.014 -2.860 22.468 1.00 79.62 86 GLN A C 1
ATOM 691 O O . GLN A 1 86 ? 1.108 -3.108 23.668 1.00 79.62 86 GLN A O 1
ATOM 696 N N . ARG A 1 87 ? 0.269 -1.844 22.019 1.00 82.31 87 ARG A N 1
ATOM 697 C CA . ARG A 1 87 ? -0.492 -0.963 22.912 1.00 82.31 87 ARG A CA 1
ATOM 698 C C . ARG A 1 87 ? -1.694 -1.663 23.542 1.00 82.31 87 ARG A C 1
ATOM 700 O O . ARG A 1 87 ? -1.993 -1.426 24.708 1.00 82.31 87 ARG A O 1
ATOM 707 N N . ASN A 1 88 ? -2.420 -2.459 22.760 1.00 78.44 88 ASN A N 1
ATOM 708 C CA . ASN A 1 88 ? -3.716 -3.000 23.175 1.00 78.44 88 ASN A CA 1
ATOM 709 C C . ASN A 1 88 ? -3.634 -4.445 23.690 1.00 78.44 88 ASN A C 1
ATOM 711 O O . ASN A 1 88 ? -4.561 -4.907 24.360 1.00 78.44 88 ASN A O 1
ATOM 715 N N . THR A 1 89 ? -2.536 -5.160 23.422 1.00 75.31 89 THR A N 1
ATOM 716 C CA . THR A 1 89 ? -2.336 -6.531 23.905 1.00 75.31 89 THR A CA 1
ATOM 717 C C . THR A 1 89 ? -1.006 -6.707 24.641 1.00 75.31 89 THR A C 1
ATOM 719 O O . THR A 1 89 ? 0.036 -6.386 24.079 1.00 75.31 89 THR A O 1
ATOM 722 N N . PRO A 1 90 ? -1.013 -7.246 25.880 1.00 68.94 90 PRO A N 1
ATOM 723 C CA . PRO A 1 90 ? 0.201 -7.367 26.696 1.00 68.94 90 PRO A CA 1
ATOM 724 C C . PRO A 1 90 ? 1.266 -8.308 26.119 1.00 68.94 90 PRO A C 1
ATOM 726 O O . PRO A 1 90 ? 2.454 -8.086 26.322 1.00 68.94 90 PRO A O 1
ATOM 729 N N . ASN A 1 91 ? 0.843 -9.358 25.405 1.00 71.69 91 ASN A N 1
ATOM 730 C CA . ASN A 1 91 ? 1.724 -10.419 24.916 1.00 71.69 91 ASN A CA 1
ATOM 731 C C . ASN A 1 91 ? 1.616 -10.548 23.392 1.00 71.69 91 ASN A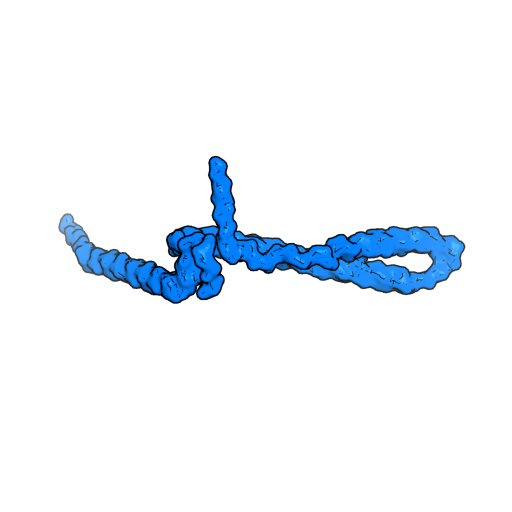 C 1
ATOM 733 O O . ASN A 1 91 ? 0.513 -10.548 22.842 1.00 71.69 91 ASN A O 1
ATOM 737 N N . SER A 1 92 ? 2.741 -10.724 22.698 1.00 67.69 92 SER A N 1
ATOM 738 C CA . SER A 1 92 ? 2.728 -11.013 21.257 1.00 67.69 92 SER A CA 1
ATOM 739 C C . SER A 1 92 ? 2.120 -12.385 20.970 1.00 67.69 92 SER A C 1
ATOM 741 O O . SER A 1 92 ? 2.350 -13.343 21.712 1.00 67.69 92 SER A O 1
ATOM 743 N N . THR A 1 93 ? 1.351 -12.487 19.884 1.00 67.94 93 THR A N 1
ATOM 744 C CA . THR A 1 93 ? 0.825 -13.769 19.408 1.00 67.94 93 THR A CA 1
ATOM 745 C C . THR A 1 93 ? 1.922 -14.578 18.726 1.00 67.94 93 THR A C 1
ATOM 747 O O . THR A 1 93 ? 2.611 -14.069 17.844 1.00 67.94 93 THR A O 1
ATOM 750 N N . VAL A 1 94 ? 2.082 -15.843 19.116 1.00 69.25 94 VAL A N 1
ATOM 751 C CA . VAL A 1 94 ? 3.052 -16.763 18.499 1.00 69.25 94 VAL A CA 1
ATOM 752 C C . VAL A 1 94 ? 2.349 -17.815 17.635 1.00 69.25 94 VAL A C 1
ATOM 754 O O . VAL A 1 94 ? 1.241 -18.253 17.972 1.00 69.25 94 VAL A O 1
ATOM 757 N N . PRO A 1 95 ? 2.960 -18.239 16.511 1.00 63.59 95 PRO A N 1
ATOM 758 C CA . PRO A 1 95 ? 2.452 -19.346 15.710 1.00 63.59 95 PRO A CA 1
ATOM 759 C C . PRO A 1 95 ? 2.318 -20.629 16.541 1.00 63.59 95 PRO A C 1
ATOM 761 O O . PRO A 1 95 ? 3.146 -20.926 17.394 1.00 63.59 95 PRO A O 1
ATOM 764 N N . GLN A 1 96 ? 1.303 -21.442 16.240 1.00 57.97 96 GLN A N 1
ATOM 765 C CA . GLN A 1 96 ? 0.944 -22.647 17.006 1.00 57.97 96 GLN A CA 1
ATOM 766 C C . GLN A 1 96 ? 2.027 -23.754 17.006 1.00 57.97 96 GLN A C 1
ATOM 768 O O . GLN A 1 96 ? 1.940 -24.700 17.784 1.00 57.97 96 GLN A O 1
ATOM 773 N N . LYS A 1 97 ? 3.054 -23.643 16.150 1.00 56.38 97 LYS A N 1
ATOM 774 C CA . LYS A 1 97 ? 4.254 -24.494 16.149 1.00 56.38 97 LYS A CA 1
ATOM 775 C C . LYS A 1 97 ? 5.412 -23.734 16.797 1.00 56.38 97 LYS A C 1
ATOM 777 O O . LYS A 1 97 ? 6.274 -23.217 16.092 1.00 56.38 97 LYS A O 1
ATOM 782 N N . ALA A 1 98 ? 5.405 -23.630 18.119 1.00 51.75 98 ALA A N 1
ATOM 783 C CA . ALA A 1 98 ? 6.549 -23.099 18.847 1.00 51.75 98 ALA A CA 1
ATOM 784 C C . ALA A 1 98 ? 7.616 -24.200 18.990 1.00 51.75 98 ALA A C 1
ATOM 786 O O . ALA A 1 98 ? 7.353 -25.262 19.554 1.00 51.75 98 ALA A O 1
ATOM 787 N N . ASP A 1 99 ? 8.803 -23.949 18.436 1.00 53.69 99 ASP A N 1
ATOM 788 C CA . ASP A 1 99 ? 10.052 -24.637 18.787 1.00 53.69 99 ASP A CA 1
ATOM 789 C C . ASP A 1 99 ? 10.329 -24.384 20.292 1.00 53.69 99 ASP A C 1
ATOM 791 O O . ASP A 1 99 ? 10.054 -23.266 20.745 1.00 53.69 99 ASP A O 1
ATOM 795 N N . PRO A 1 100 ? 10.845 -25.340 21.099 1.00 54.94 100 PRO A N 1
ATOM 796 C CA . PRO A 1 100 ? 10.963 -25.200 22.562 1.00 54.94 100 PRO A CA 1
ATOM 797 C C . PRO A 1 100 ? 11.861 -24.051 23.053 1.00 54.94 100 PRO A C 1
ATOM 799 O O . PRO A 1 100 ? 12.032 -23.869 24.254 1.00 54.94 100 PRO A O 1
ATOM 802 N N . THR A 1 101 ? 12.477 -23.304 22.140 1.00 53.62 101 THR A N 1
ATOM 803 C CA . THR A 1 101 ? 13.435 -22.224 22.394 1.00 53.62 101 THR A CA 1
ATOM 804 C C . THR A 1 101 ? 12.886 -20.822 22.100 1.00 53.62 101 THR A C 1
ATOM 806 O O . THR A 1 101 ? 13.629 -19.850 22.248 1.00 53.62 101 THR A O 1
ATOM 809 N N . GLN A 1 102 ? 11.616 -20.669 21.695 1.00 52.25 102 GLN A N 1
ATOM 810 C CA . GLN A 1 102 ? 11.028 -19.347 21.434 1.00 52.25 102 GLN A CA 1
ATOM 811 C C . GLN A 1 102 ? 10.496 -18.643 22.698 1.00 52.25 102 GLN A C 1
ATOM 813 O O . GLN A 1 102 ? 10.002 -19.303 23.610 1.00 52.25 102 GLN A O 1
ATOM 818 N N . PRO A 1 103 ? 10.581 -17.297 22.753 1.00 51.91 103 PRO A N 1
ATOM 819 C CA . PRO A 1 103 ? 10.180 -16.521 23.920 1.00 51.91 103 PRO A CA 1
ATOM 820 C C . PRO A 1 103 ? 8.670 -16.620 24.167 1.00 51.91 103 PRO A C 1
ATOM 822 O O . PRO A 1 103 ? 7.882 -16.659 23.223 1.00 51.91 103 PRO A O 1
ATOM 825 N N . GLU A 1 104 ? 8.304 -16.629 25.450 1.00 60.31 104 GLU A N 1
ATOM 826 C CA . GLU A 1 104 ? 6.948 -16.601 26.015 1.00 60.31 104 GLU A CA 1
ATOM 827 C C . GLU A 1 104 ? 6.008 -15.670 25.220 1.00 60.31 104 GLU A C 1
ATOM 829 O O . GLU A 1 104 ? 6.030 -14.447 25.367 1.00 60.31 104 GLU A O 1
ATOM 834 N N . GLY A 1 105 ? 5.180 -16.248 24.352 1.00 63.38 105 GLY A N 1
ATOM 835 C CA . GLY A 1 105 ? 4.149 -15.543 23.596 1.00 63.38 105 GLY A CA 1
ATOM 836 C C . GLY A 1 105 ? 2.815 -16.263 23.724 1.00 63.38 105 GLY A C 1
ATOM 837 O O . GLY A 1 105 ? 2.765 -17.461 23.999 1.00 63.38 105 GLY A O 1
ATOM 838 N N . GLN A 1 106 ? 1.714 -15.538 23.536 1.00 72.06 106 GLN A N 1
ATOM 839 C CA . GLN A 1 106 ? 0.384 -16.125 23.681 1.00 72.06 106 GLN A CA 1
ATOM 840 C C . GLN A 1 106 ? -0.054 -16.825 22.392 1.00 72.06 106 GLN A C 1
ATOM 842 O O . GLN A 1 106 ? 0.099 -16.303 21.287 1.00 72.06 106 GLN A O 1
ATOM 847 N N . VAL A 1 107 ? -0.642 -18.011 22.511 1.00 79.44 107 VAL A N 1
ATOM 848 C CA . VAL A 1 107 ? -1.253 -18.701 21.367 1.00 79.44 107 VAL A CA 1
ATOM 849 C C . VAL A 1 107 ? -2.522 -17.943 20.955 1.00 79.44 107 VAL A C 1
ATOM 851 O O . VAL A 1 107 ? -3.177 -17.310 21.782 1.00 79.44 107 VAL A O 1
ATOM 854 N N . TYR A 1 108 ? -2.918 -18.011 19.681 1.00 78.44 108 TYR A N 1
ATOM 855 C CA . TYR A 1 108 ? -4.083 -17.274 19.166 1.00 78.44 108 TYR A CA 1
ATOM 856 C C . TYR A 1 108 ? -5.380 -17.487 19.980 1.00 78.44 108 TYR A C 1
ATOM 858 O O . TYR A 1 108 ? -6.159 -16.557 20.178 1.00 78.44 108 TYR A O 1
ATOM 866 N N . SER A 1 109 ? -5.596 -18.686 20.528 1.00 79.62 109 SER A N 1
ATOM 867 C CA . SER A 1 109 ? -6.728 -18.979 21.422 1.00 79.62 109 SER A CA 1
ATOM 868 C C . SER A 1 109 ? -6.696 -18.181 22.735 1.00 79.62 109 SER A C 1
ATOM 870 O O . SER A 1 109 ? -7.738 -17.728 23.217 1.00 79.62 109 SER A O 1
ATOM 872 N N . GLN A 1 110 ? -5.507 -17.977 23.303 1.00 80.12 110 GLN A N 1
ATOM 873 C CA . GLN A 1 110 ? -5.296 -17.158 24.498 1.00 80.12 110 GLN A CA 1
ATOM 874 C C . GLN A 1 110 ? -5.499 -15.673 24.179 1.00 80.12 110 GLN A C 1
ATOM 876 O O . GLN A 1 110 ? -6.172 -14.975 24.936 1.00 80.12 110 GLN A O 1
ATOM 881 N N . TYR A 1 111 ? -5.038 -15.217 23.011 1.00 82.56 111 TYR A N 1
ATOM 882 C CA . TYR A 1 111 ? -5.310 -13.864 22.520 1.00 82.56 111 TYR A CA 1
ATOM 883 C C . TYR A 1 111 ? -6.811 -13.585 22.412 1.00 82.56 111 TYR A C 1
ATOM 885 O O . TYR A 1 111 ? -7.297 -12.602 22.970 1.00 82.56 111 TYR A O 1
ATOM 893 N N . LEU A 1 112 ? -7.576 -14.485 21.782 1.00 85.06 112 LEU A N 1
ATOM 894 C CA . LEU A 1 112 ? -9.033 -14.343 21.688 1.00 85.06 112 LEU A CA 1
ATOM 895 C C . LEU A 1 112 ? -9.702 -14.278 23.065 1.00 85.06 112 LEU A C 1
ATOM 897 O O . LEU A 1 112 ? -10.675 -13.546 23.249 1.00 85.06 112 LEU A O 1
ATOM 901 N N . SER A 1 113 ? -9.188 -15.036 24.034 1.00 86.75 113 SER A N 1
ATOM 902 C CA . SER A 1 113 ? -9.703 -15.028 25.405 1.00 86.75 113 SER A CA 1
ATOM 903 C C . SER A 1 113 ? -9.430 -13.685 26.092 1.00 86.75 113 SER A C 1
ATOM 905 O O . SER A 1 113 ? -10.342 -13.114 26.689 1.00 86.75 113 SER A O 1
ATOM 907 N N . THR A 1 114 ? -8.225 -13.132 25.920 1.00 85.38 114 THR A N 1
ATOM 908 C CA . THR A 1 114 ? -7.841 -11.797 26.410 1.00 85.38 114 THR A CA 1
ATOM 909 C C . THR A 1 114 ? -8.733 -10.705 25.824 1.00 85.38 114 THR A C 1
ATOM 911 O O . THR A 1 114 ? -9.276 -9.893 26.569 1.00 85.38 114 THR A O 1
ATOM 914 N N . VAL A 1 115 ? -8.961 -10.716 24.507 1.00 86.75 115 VAL A N 1
ATOM 915 C CA . VAL A 1 115 ? -9.827 -9.730 23.837 1.00 86.75 115 VAL A CA 1
ATOM 916 C C . VAL A 1 115 ? -11.260 -9.799 24.374 1.00 86.75 115 VAL A C 1
ATOM 918 O O . VAL A 1 115 ? -11.864 -8.770 24.672 1.00 86.75 115 VAL A O 1
ATOM 921 N N . ARG A 1 116 ? -11.815 -11.003 24.563 1.00 91.25 116 ARG A N 1
ATOM 922 C CA . ARG A 1 116 ? -13.159 -11.164 25.149 1.00 91.25 116 ARG A CA 1
ATOM 923 C C . ARG A 1 116 ? -13.234 -10.630 26.580 1.00 91.25 116 ARG A C 1
ATOM 925 O O . ARG A 1 116 ? -14.222 -9.981 26.914 1.00 91.25 116 ARG A O 1
ATOM 932 N N . ALA A 1 117 ? -12.206 -10.865 27.396 1.00 89.56 117 ALA A N 1
ATOM 933 C CA . ALA A 1 117 ? -12.135 -10.345 28.760 1.00 89.56 117 ALA A CA 1
ATOM 934 C C . ALA A 1 117 ? -12.048 -8.809 28.785 1.00 89.56 117 ALA A C 1
ATOM 936 O O . ALA A 1 117 ? -12.781 -8.172 29.537 1.00 89.56 117 ALA A O 1
ATOM 937 N N . GLN A 1 118 ? -11.229 -8.208 27.913 1.00 89.75 118 GLN A N 1
ATOM 938 C CA . GLN A 1 118 ? -11.147 -6.750 27.750 1.00 89.75 118 GLN A CA 1
ATOM 939 C C . GLN A 1 118 ? -12.508 -6.146 27.361 1.00 89.75 118 GLN A C 1
ATOM 941 O O . GLN A 1 118 ? -12.931 -5.150 27.948 1.00 89.75 118 GLN A O 1
ATOM 946 N N . ILE A 1 119 ? -13.231 -6.776 26.425 1.00 93.06 119 ILE A N 1
ATOM 947 C CA . ILE A 1 119 ? -14.592 -6.363 26.041 1.00 93.06 119 ILE A CA 1
ATOM 948 C C . ILE A 1 119 ? -15.560 -6.474 27.227 1.00 93.06 119 ILE A C 1
ATOM 950 O O . ILE A 1 119 ? -16.384 -5.582 27.423 1.00 93.06 119 ILE A O 1
ATOM 954 N N . GLY A 1 120 ? -15.488 -7.561 28.001 1.00 94.75 120 GLY A N 1
ATOM 955 C CA . GLY A 1 120 ? -16.313 -7.762 29.196 1.00 94.75 120 GLY A CA 1
ATOM 956 C C . GLY A 1 120 ? -16.088 -6.666 30.236 1.00 94.75 120 GLY A C 1
ATOM 957 O O . GLY A 1 120 ? -17.031 -5.978 30.612 1.00 94.75 120 GLY A O 1
ATOM 958 N N . CYS A 1 121 ? -14.828 -6.420 30.594 1.00 93.06 121 CYS A N 1
ATOM 959 C CA . CYS A 1 121 ? -14.445 -5.378 31.544 1.00 93.06 121 CYS A CA 1
ATOM 960 C C . CYS A 1 121 ? -14.921 -3.982 31.101 1.00 93.06 121 CYS A C 1
ATOM 962 O O . CYS A 1 121 ? -15.490 -3.235 31.893 1.00 93.06 121 CYS A O 1
ATOM 964 N N . ALA A 1 122 ? -14.773 -3.636 29.817 1.00 93.81 122 ALA A N 1
ATOM 965 C CA . ALA A 1 122 ? -15.264 -2.361 29.293 1.00 93.81 122 ALA A CA 1
ATOM 966 C C . ALA A 1 122 ? -16.794 -2.215 29.413 1.00 93.81 122 ALA A C 1
ATOM 968 O O . ALA A 1 122 ? -17.287 -1.120 29.693 1.00 93.81 122 ALA A O 1
ATOM 969 N N . LYS A 1 123 ? -17.551 -3.306 29.224 1.00 96.06 123 LYS A N 1
ATOM 970 C CA . LYS A 1 123 ? -19.008 -3.308 29.433 1.00 96.06 123 LYS A CA 1
ATOM 971 C C . LYS A 1 123 ? -19.360 -3.105 30.900 1.00 96.06 123 LYS A C 1
ATOM 973 O O . LYS A 1 123 ? -20.207 -2.271 31.182 1.00 96.06 123 LYS A O 1
ATOM 978 N N . GLU A 1 124 ? -18.684 -3.798 31.809 1.00 96.69 124 GLU A N 1
ATOM 979 C CA . GLU A 1 124 ? -18.908 -3.657 33.252 1.00 96.69 124 GLU A CA 1
ATOM 980 C C . GLU A 1 124 ? -18.635 -2.227 33.732 1.00 96.69 124 GLU A C 1
ATOM 982 O O . GLU A 1 124 ? -19.462 -1.649 34.432 1.00 96.69 124 GLU A O 1
ATOM 987 N N . ILE A 1 125 ? -17.526 -1.615 33.295 1.00 95.75 125 ILE A N 1
ATOM 988 C CA . ILE A 1 125 ? -17.212 -0.210 33.603 1.00 95.75 125 ILE A CA 1
ATOM 989 C C . ILE A 1 125 ? -18.316 0.713 33.080 1.00 95.75 125 ILE A C 1
ATOM 991 O O . ILE A 1 125 ? -18.770 1.604 33.796 1.00 95.75 125 ILE A O 1
ATOM 995 N N . ARG A 1 126 ? -18.765 0.509 31.837 1.00 95.75 126 ARG A N 1
ATOM 996 C CA . ARG A 1 126 ? -19.852 1.299 31.248 1.00 95.75 126 ARG A CA 1
ATOM 997 C C . ARG A 1 126 ? -21.144 1.145 32.045 1.00 95.75 126 ARG A C 1
ATOM 999 O O . ARG A 1 126 ? -21.801 2.145 32.312 1.00 95.75 126 ARG A O 1
ATOM 1006 N N . ASP A 1 127 ? -21.516 -0.077 32.395 1.00 95.94 127 ASP A N 1
ATOM 1007 C CA . ASP A 1 127 ? -22.763 -0.355 33.102 1.00 95.94 127 ASP A CA 1
ATOM 1008 C C . ASP A 1 127 ? -22.726 0.261 34.511 1.00 95.94 127 ASP A C 1
ATOM 1010 O O . ASP A 1 127 ? -23.674 0.940 34.900 1.00 95.94 127 ASP A O 1
ATOM 1014 N N . LEU A 1 128 ? -21.584 0.173 35.204 1.00 95.69 128 LEU A N 1
ATOM 1015 C CA . LEU A 1 128 ? -21.350 0.860 36.475 1.00 95.69 128 LEU A CA 1
ATOM 1016 C C . LEU A 1 128 ? -21.490 2.384 36.342 1.00 95.69 128 LEU A C 1
ATOM 1018 O O . LEU A 1 128 ? -22.191 3.008 37.135 1.00 95.69 128 LEU A O 1
ATOM 1022 N N . LEU A 1 129 ? -20.866 2.991 35.326 1.00 94.12 129 LEU A N 1
ATOM 1023 C CA . LEU A 1 129 ? -20.984 4.431 35.066 1.00 94.12 129 LEU A CA 1
ATOM 1024 C C . LEU A 1 129 ? -22.434 4.841 34.773 1.00 94.12 129 LEU A C 1
ATOM 1026 O O . LEU A 1 129 ? -22.891 5.875 35.260 1.00 94.12 129 LEU A O 1
ATOM 1030 N N . MET A 1 130 ? -23.169 4.032 34.008 1.00 92.50 130 MET A N 1
ATOM 1031 C CA . MET A 1 130 ? -24.581 4.276 33.709 1.00 92.50 130 MET A CA 1
ATOM 1032 C C . MET A 1 130 ? -25.453 4.185 34.958 1.00 92.50 130 MET A C 1
ATOM 1034 O O . MET A 1 130 ? -26.369 4.989 35.118 1.00 92.50 130 MET A O 1
ATOM 1038 N N . ASP A 1 131 ? -25.179 3.242 35.851 1.00 91.50 131 ASP A N 1
ATOM 1039 C CA . ASP A 1 131 ? -25.911 3.128 37.107 1.00 91.50 131 ASP A CA 1
ATOM 1040 C C . ASP A 1 131 ? -25.564 4.270 38.065 1.00 91.50 131 ASP A C 1
ATOM 1042 O O . ASP A 1 131 ? -26.465 4.823 38.694 1.00 91.50 131 ASP A O 1
ATOM 1046 N N . CYS A 1 132 ? -24.308 4.720 38.120 1.00 88.69 132 CYS A N 1
ATOM 1047 C CA . CYS A 1 132 ? -23.950 5.943 38.840 1.00 88.69 132 CYS A CA 1
ATOM 1048 C C . CYS A 1 132 ? -24.718 7.160 38.303 1.00 88.69 132 CYS A C 1
ATOM 1050 O O . CYS A 1 132 ? -25.265 7.917 39.097 1.00 88.69 132 CYS A O 1
ATOM 1052 N N . LEU A 1 133 ? -24.815 7.320 36.977 1.00 87.56 133 LEU A N 1
ATOM 1053 C CA . LEU A 1 133 ? -25.564 8.409 36.334 1.00 87.56 133 LEU A CA 1
ATOM 1054 C C . LEU A 1 133 ? -27.062 8.380 36.656 1.00 87.56 133 LEU A C 1
ATOM 1056 O O . LEU A 1 133 ? -27.634 9.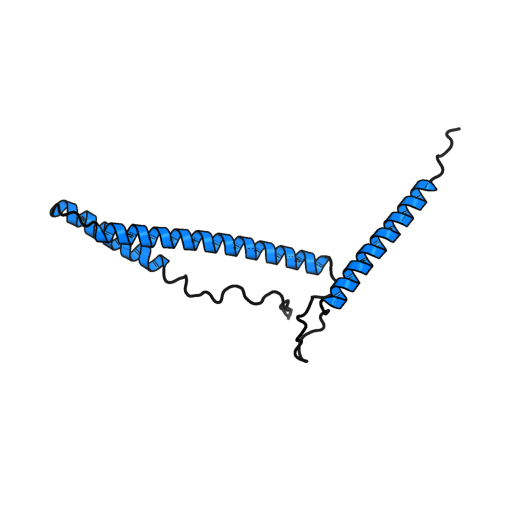422 36.954 1.00 87.56 133 LEU A O 1
ATOM 1060 N N . LYS A 1 134 ? -27.701 7.206 36.638 1.00 83.88 134 LYS A N 1
ATOM 1061 C CA . LYS A 1 134 ? -29.122 7.072 37.017 1.00 83.88 134 LYS A CA 1
ATOM 1062 C C . LYS A 1 134 ? -29.374 7.408 38.486 1.00 83.88 134 LYS A C 1
ATOM 1064 O O . LYS A 1 134 ? -30.472 7.822 38.834 1.00 83.88 134 LYS A O 1
ATOM 1069 N N . ASN A 1 135 ? -28.370 7.191 39.331 1.00 75.69 135 ASN A N 1
ATOM 1070 C CA . ASN A 1 135 ? -28.435 7.436 40.765 1.00 75.69 135 ASN A CA 1
ATOM 1071 C C . ASN A 1 135 ? -27.912 8.825 41.162 1.00 75.69 135 ASN A C 1
ATOM 1073 O O . ASN A 1 135 ? -27.837 9.102 42.358 1.00 75.69 135 ASN A O 1
ATOM 1077 N N . PHE A 1 136 ? -27.553 9.699 40.209 1.00 66.62 136 PHE A N 1
ATOM 1078 C CA . PHE A 1 136 ? -27.277 11.098 40.527 1.00 66.62 136 PHE A CA 1
ATOM 1079 C C . PHE A 1 136 ? -28.586 11.753 40.986 1.00 66.62 136 PHE A C 1
ATOM 1081 O O . PHE A 1 136 ? -29.523 11.849 40.192 1.00 66.62 136 PHE A O 1
ATOM 1088 N N . PRO A 1 137 ? -28.685 12.200 42.249 1.00 64.56 137 PRO A N 1
ATOM 1089 C CA . PRO A 1 137 ? -29.843 12.956 42.681 1.00 64.56 137 PRO A CA 1
ATOM 1090 C C . PRO A 1 137 ? -29.825 14.280 41.919 1.00 64.56 137 PRO A C 1
ATOM 1092 O O . PRO A 1 137 ? -28.862 15.044 42.027 1.00 64.56 137 PRO A O 1
ATOM 1095 N N . GLU A 1 138 ? -30.871 14.562 41.140 1.00 61.41 138 GLU A N 1
ATOM 1096 C CA . GLU A 1 138 ? -31.131 15.939 40.733 1.00 61.41 138 GLU A CA 1
ATOM 1097 C C . GLU A 1 138 ? -31.187 16.760 42.017 1.00 61.41 138 GLU A C 1
ATOM 1099 O O . GLU A 1 138 ? -32.016 16.500 42.890 1.00 61.41 138 GLU A O 1
ATOM 1104 N N . HIS A 1 139 ? -30.241 17.683 42.185 1.00 56.44 139 HIS A N 1
ATOM 1105 C CA . HIS A 1 139 ? -30.242 18.593 43.317 1.00 56.44 139 HIS A CA 1
ATOM 1106 C C . HIS A 1 139 ? -31.563 19.370 43.226 1.00 56.44 139 HIS A C 1
ATOM 1108 O O . HIS A 1 139 ? -31.738 20.107 42.251 1.00 56.44 139 HIS A O 1
ATOM 1114 N N . PRO A 1 140 ? -32.521 19.213 44.162 1.00 51.41 140 PRO A N 1
ATOM 1115 C CA . PRO A 1 140 ? -33.711 20.038 44.128 1.00 51.41 140 PRO A CA 1
ATOM 1116 C C . PRO A 1 140 ? -33.233 21.466 44.370 1.00 51.41 140 PRO A C 1
ATOM 1118 O O . PRO A 1 140 ? -32.722 21.789 45.444 1.00 51.41 140 PRO A O 1
ATOM 1121 N N . HIS A 1 141 ? -33.321 22.300 43.336 1.00 53.41 141 HIS A N 1
ATOM 1122 C CA . HIS A 1 141 ? -33.225 23.742 43.480 1.00 53.41 141 HIS A CA 1
ATOM 1123 C C . HIS A 1 141 ? -34.364 24.166 44.419 1.00 53.41 141 HIS A C 1
ATOM 1125 O O . HIS A 1 141 ? -35.523 24.206 44.013 1.00 53.41 141 HIS A O 1
ATOM 1131 N N . SER A 1 142 ? -34.034 24.383 45.693 1.00 45.91 142 SER A N 1
ATOM 1132 C CA . SER A 1 142 ? -34.801 25.222 46.620 1.00 45.91 142 SER A CA 1
ATOM 1133 C C . SER A 1 142 ? -34.088 26.555 46.758 1.00 45.91 142 SER A C 1
ATOM 1135 O O . SER A 1 142 ? -32.843 26.522 46.889 1.00 45.91 142 SER A O 1
#

Foldseek 3Di:
DDDDPDQPLPPDDDPPPVLPVLLVQLVVLVVVVVVVVVCCVVVVDDDVPSVVSNVVSVVSVVVVVVVVVVSVVVVVVVVVVVVVCVVPPVFGEDDPDDDPPDDDGDHVVVVVVVVVVVVVVVVVVVVVVVVVVVPPPPPPDD